Protein AF-A0A257Q9H8-F1 (afdb_monomer)

Radius of gyration: 17.71 Å; Cα contacts (8 Å, |Δi|>4): 227; chains: 1; bounding box: 45×36×40 Å

Solvent-accessible surface area (backbone atoms only — not comparable to full-atom values): 10614 Å² total; per-residue (Å²): 129,55,86,89,57,69,47,47,14,76,75,79,61,48,76,60,75,81,91,58,101,38,82,50,42,45,69,74,50,50,69,75,33,53,52,67,53,70,67,63,40,17,46,44,71,19,49,75,60,88,77,92,84,79,81,82,50,68,45,73,70,50,67,74,64,59,62,97,56,83,62,38,78,38,60,56,44,85,43,74,44,32,34,52,50,53,50,41,48,75,37,90,80,20,69,82,48,48,66,43,57,42,52,56,47,71,73,28,65,56,53,40,60,70,48,52,96,43,75,36,64,33,69,56,62,37,70,72,58,30,70,76,65,74,59,52,65,45,44,56,50,36,54,50,50,14,57,74,52,75,63,41,53,70,44,84,83,57,79,58,88,66,87,71,76,70,73,90,76,58,76,97,124

Structure (mmCIF, N/CA/C/O backbone):
data_AF-A0A257Q9H8-F1
#
_entry.id   AF-A0A257Q9H8-F1
#
loop_
_atom_site.group_PDB
_atom_site.id
_atom_site.type_symbol
_atom_site.label_atom_id
_atom_site.label_alt_id
_atom_site.label_comp_id
_atom_site.label_asym_id
_atom_site.label_entity_id
_atom_site.label_seq_id
_atom_site.pdbx_PDB_ins_code
_atom_site.Cartn_x
_atom_site.Cartn_y
_atom_site.Cartn_z
_atom_site.occupancy
_atom_site.B_iso_or_equiv
_atom_site.auth_seq_id
_atom_site.auth_comp_id
_atom_site.auth_asym_id
_atom_site.auth_atom_id
_atom_site.pdbx_PDB_model_num
ATOM 1 N N . MET A 1 1 ? -21.302 5.487 17.826 1.00 49.69 1 MET A N 1
ATOM 2 C CA . MET A 1 1 ? -21.181 4.031 18.072 1.00 49.69 1 MET A CA 1
ATOM 3 C C . MET A 1 1 ? -19.861 3.642 18.764 1.00 49.69 1 MET A C 1
ATOM 5 O O . MET A 1 1 ? -19.512 2.477 18.726 1.00 49.69 1 MET A O 1
ATOM 9 N N . ASP A 1 2 ? -19.166 4.550 19.469 1.00 56.59 2 ASP A N 1
ATOM 10 C CA . ASP A 1 2 ? -17.922 4.221 20.209 1.00 56.59 2 ASP A CA 1
ATOM 11 C C . ASP A 1 2 ? -18.147 3.988 21.724 1.00 56.59 2 ASP A C 1
ATOM 13 O O . ASP A 1 2 ? -17.197 3.799 22.470 1.00 56.59 2 ASP A O 1
ATOM 17 N N . ILE A 1 3 ? -19.400 4.021 22.202 1.00 61.16 3 ILE A N 1
ATOM 18 C CA . ILE A 1 3 ? -19.728 3.960 23.644 1.00 61.16 3 ILE A CA 1
ATOM 19 C C . ILE A 1 3 ? -19.727 2.515 24.175 1.00 61.16 3 ILE A C 1
ATOM 21 O O . ILE A 1 3 ? -19.353 2.285 25.318 1.00 61.16 3 ILE A O 1
ATOM 25 N N . ILE A 1 4 ? -20.126 1.541 23.348 1.00 69.31 4 ILE A N 1
ATOM 26 C CA . ILE A 1 4 ? -20.211 0.116 23.734 1.00 69.31 4 ILE A CA 1
ATOM 27 C C . ILE A 1 4 ? -18.952 -0.654 23.299 1.00 69.31 4 ILE A C 1
ATOM 29 O O . ILE A 1 4 ? -18.542 -1.601 23.960 1.00 69.31 4 ILE A O 1
ATOM 33 N N . PHE A 1 5 ? -18.302 -0.214 22.217 1.00 73.81 5 PHE A N 1
ATOM 34 C CA . PHE A 1 5 ? -17.058 -0.792 21.705 1.00 73.81 5 PHE A CA 1
ATOM 35 C C . PHE A 1 5 ? -16.016 0.314 21.527 1.00 73.81 5 PHE A C 1
ATOM 37 O O . PHE A 1 5 ? -15.894 0.872 20.433 1.00 73.81 5 PHE A O 1
ATOM 44 N N . PRO A 1 6 ? -15.298 0.676 22.603 1.00 77.44 6 PRO A N 1
ATOM 45 C CA . PRO A 1 6 ? -14.295 1.724 22.545 1.00 77.44 6 PRO A CA 1
ATOM 46 C C . PRO A 1 6 ? -13.165 1.352 21.582 1.00 77.44 6 PRO A C 1
ATOM 48 O O . PRO A 1 6 ? -12.650 0.230 21.588 1.00 77.44 6 PRO A O 1
ATOM 51 N N . ARG A 1 7 ? -12.765 2.313 20.746 1.00 87.75 7 ARG A N 1
ATOM 52 C CA . ARG A 1 7 ? -11.604 2.168 19.864 1.00 87.75 7 ARG A CA 1
ATOM 53 C C . ARG A 1 7 ? -10.331 2.493 20.639 1.00 87.75 7 ARG A C 1
ATOM 55 O O . ARG A 1 7 ? -10.252 3.518 21.314 1.00 87.75 7 ARG A O 1
ATOM 62 N N . PHE A 1 8 ? -9.314 1.657 20.479 1.00 88.94 8 PHE A N 1
ATOM 63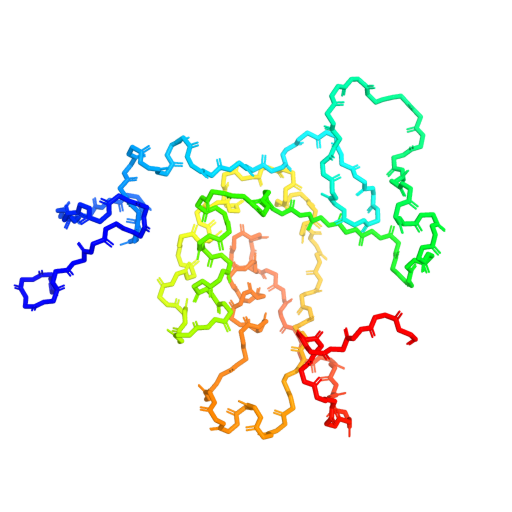 C CA . PHE A 1 8 ? -7.988 1.874 21.054 1.00 88.94 8 PHE A CA 1
ATOM 64 C C . PHE A 1 8 ? -6.954 2.062 19.949 1.00 88.94 8 PHE A C 1
ATOM 66 O O . PHE A 1 8 ? -7.033 1.430 18.893 1.00 88.94 8 PHE A O 1
ATOM 73 N N . CYS A 1 9 ? -5.982 2.938 20.199 1.00 90.12 9 CYS A N 1
ATOM 74 C CA . CYS A 1 9 ? -4.855 3.150 19.304 1.00 90.12 9 CYS A CA 1
ATOM 75 C C . CYS A 1 9 ? -4.025 1.865 19.189 1.00 90.12 9 CYS A C 1
ATOM 77 O O . CYS A 1 9 ? -3.546 1.348 20.195 1.00 90.12 9 CYS A O 1
ATOM 79 N N . LEU A 1 10 ? -3.769 1.379 17.974 1.00 87.69 10 LEU A N 1
ATOM 80 C CA . LEU A 1 10 ? -2.932 0.189 17.775 1.00 87.69 10 LEU A CA 1
ATOM 81 C C . LEU A 1 10 ? -1.450 0.414 18.116 1.00 87.69 10 LEU A C 1
ATOM 83 O O . LEU A 1 10 ? -0.718 -0.559 18.280 1.00 87.69 10 LEU A O 1
ATOM 87 N N . GLY A 1 11 ? -1.013 1.672 18.230 1.00 88.12 11 GLY A N 1
ATOM 88 C CA . GLY A 1 11 ? 0.342 2.039 18.644 1.00 88.12 11 GLY A CA 1
ATOM 89 C C . GLY A 1 11 ? 0.523 2.059 20.162 1.00 88.12 11 GLY A C 1
ATOM 90 O O . GLY A 1 11 ? 1.312 1.291 20.699 1.00 88.12 11 GLY A O 1
ATOM 91 N N . CYS A 1 12 ? -0.214 2.931 20.854 1.00 90.81 12 CYS A N 1
ATOM 92 C CA . CYS A 1 12 ? -0.040 3.182 22.292 1.00 90.81 12 CYS A CA 1
ATOM 93 C C . CYS A 1 12 ? -1.143 2.598 23.187 1.00 90.81 12 CYS A C 1
ATOM 95 O O . CYS A 1 12 ? -1.080 2.767 24.399 1.00 90.81 12 CYS A O 1
ATOM 97 N N . GLN A 1 13 ? -2.169 1.958 22.614 1.00 90.94 13 GLN A N 1
ATOM 98 C CA . GLN A 1 13 ? -3.342 1.427 23.329 1.00 90.94 13 GLN A CA 1
ATOM 99 C C . GLN A 1 13 ? -4.179 2.479 24.079 1.00 90.94 13 GLN A C 1
ATOM 101 O O . GLN A 1 13 ? -5.092 2.128 24.821 1.00 90.94 13 GLN A O 1
ATOM 106 N N . ALA A 1 14 ? -3.935 3.775 23.860 1.00 90.81 14 ALA A N 1
ATOM 107 C CA . ALA A 1 14 ? -4.774 4.830 24.413 1.00 90.81 14 ALA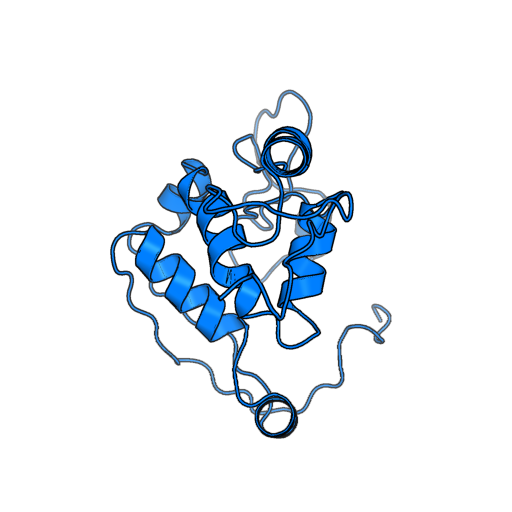 A CA 1
ATOM 108 C C . ALA A 1 14 ? -6.178 4.814 23.786 1.00 90.81 14 ALA A C 1
ATOM 110 O O . ALA A 1 14 ? -6.351 4.500 22.604 1.00 90.81 14 ALA A O 1
ATOM 111 N N . HIS A 1 15 ? -7.177 5.196 24.579 1.00 90.06 15 HIS A N 1
ATOM 112 C CA . HIS A 1 15 ? -8.560 5.315 24.129 1.00 90.06 15 HIS A CA 1
ATOM 113 C C . HIS A 1 15 ? -8.707 6.441 23.096 1.00 90.06 15 HIS A C 1
ATOM 115 O O . HIS A 1 15 ? -8.380 7.598 23.376 1.00 90.06 15 HIS A O 1
ATOM 121 N N . LEU A 1 16 ? -9.244 6.124 21.919 1.00 89.06 16 LEU A N 1
ATOM 122 C CA . LEU A 1 16 ? -9.527 7.103 20.874 1.00 89.06 16 LEU A CA 1
ATOM 123 C C . LEU A 1 16 ? -10.860 7.789 21.182 1.00 89.06 16 LEU A C 1
ATOM 125 O O . LEU A 1 16 ? -11.908 7.148 21.242 1.00 89.06 16 LEU A O 1
ATOM 129 N N . LYS A 1 17 ? -10.822 9.103 21.419 1.00 81.88 17 LYS A N 1
ATOM 130 C CA . LYS A 1 17 ? -12.014 9.915 21.693 1.00 81.88 17 LYS A CA 1
ATOM 131 C C . LYS A 1 17 ? -12.421 10.673 20.428 1.00 81.88 17 LYS A C 1
ATOM 133 O O . LYS A 1 17 ? -11.601 11.377 19.851 1.00 81.88 17 LYS A O 1
ATOM 138 N N . GLY A 1 18 ? -13.693 10.569 20.043 1.00 75.38 18 GLY A N 1
ATOM 139 C CA . GLY A 1 18 ? -14.271 11.342 18.940 1.00 75.38 18 GLY A CA 1
ATOM 140 C C . GLY A 1 18 ? -13.794 10.933 17.539 1.00 75.38 18 GLY A C 1
ATOM 141 O O . GLY A 1 18 ? -13.310 9.820 17.308 1.00 75.38 18 GLY A O 1
ATOM 142 N N . SER A 1 19 ? -13.989 11.840 16.581 1.00 70.38 19 SER A N 1
ATOM 143 C CA . SER A 1 19 ? -13.527 11.701 15.199 1.00 70.38 19 SER A CA 1
ATOM 144 C C . SER A 1 19 ? -12.120 12.284 15.050 1.00 70.38 19 SER A C 1
ATOM 146 O O . SER A 1 19 ? -11.947 13.500 15.053 1.00 70.38 19 SER A O 1
ATOM 148 N N . THR A 1 20 ? -11.124 11.414 14.921 1.00 78.50 20 THR A N 1
ATOM 149 C CA . THR A 1 20 ? -9.743 11.749 14.543 1.00 78.50 20 THR A CA 1
ATOM 150 C C . THR A 1 20 ? -9.547 11.587 13.032 1.00 78.50 20 THR A C 1
ATOM 152 O O . THR A 1 20 ? -10.356 10.924 12.379 1.00 78.50 20 THR A O 1
ATOM 155 N N . SER A 1 21 ? -8.467 12.147 12.468 1.00 86.38 21 SER A N 1
ATOM 156 C CA . SER A 1 21 ? -8.126 11.951 11.041 1.00 86.38 21 SER A CA 1
ATOM 157 C C . SER A 1 21 ? -7.803 10.488 10.716 1.00 86.38 21 SER A C 1
ATOM 159 O O . SER A 1 21 ? -7.893 10.052 9.572 1.00 86.38 21 SER A O 1
ATOM 161 N N . TRP A 1 22 ? -7.421 9.743 11.749 1.00 89.75 22 TRP A N 1
ATOM 162 C CA . TRP A 1 22 ? -7.110 8.322 11.737 1.00 89.75 22 TRP A CA 1
ATOM 163 C C . TRP A 1 22 ? -8.220 7.541 12.425 1.00 89.75 22 TRP A C 1
ATOM 165 O O . TRP A 1 22 ? -8.862 8.033 13.352 1.00 89.75 22 TRP A O 1
ATOM 175 N N . ARG A 1 23 ? -8.457 6.300 12.014 1.00 89.81 23 ARG A N 1
ATOM 176 C CA . ARG A 1 23 ? -9.521 5.470 12.580 1.00 89.81 23 ARG A CA 1
ATOM 177 C C . ARG A 1 23 ? -9.048 4.617 13.753 1.00 89.81 23 ARG A C 1
ATOM 179 O O . ARG A 1 23 ? -9.814 4.469 14.709 1.00 89.81 23 ARG A O 1
ATOM 186 N N . TYR A 1 24 ? -7.824 4.090 13.692 1.00 90.38 24 TYR A N 1
ATOM 187 C CA . TYR A 1 24 ? -7.254 3.196 14.716 1.00 90.38 24 TYR A CA 1
ATOM 188 C C . TYR A 1 24 ? -5.885 3.635 15.248 1.00 90.38 24 TYR A C 1
ATOM 190 O O . TYR A 1 24 ? -5.211 2.878 15.951 1.00 90.38 24 TYR A O 1
ATOM 198 N N . PHE A 1 25 ? -5.488 4.875 14.971 1.00 91.06 25 PHE A N 1
ATOM 199 C CA . PHE A 1 25 ? -4.285 5.495 15.518 1.00 91.06 25 PHE A CA 1
ATOM 200 C C . PHE A 1 25 ? -4.647 6.847 16.133 1.00 91.06 25 PHE A C 1
ATOM 202 O O . PHE A 1 25 ? -5.541 7.532 15.645 1.00 91.06 25 PHE A O 1
ATOM 209 N N . CYS A 1 26 ? -3.993 7.225 17.231 1.00 91.19 26 CYS A N 1
ATOM 210 C CA . CYS A 1 26 ? -4.088 8.593 17.735 1.00 91.19 26 CYS A CA 1
ATOM 211 C C . CYS A 1 26 ? -3.152 9.500 16.930 1.00 91.19 26 CYS A C 1
ATOM 213 O O . CYS A 1 26 ? -2.161 9.016 16.382 1.00 91.19 26 CYS A O 1
ATOM 215 N N . GLU A 1 27 ? -3.439 10.803 16.895 1.00 90.25 27 GLU A N 1
ATOM 216 C CA . GLU A 1 27 ? -2.651 11.766 16.109 1.00 90.25 27 GLU A CA 1
ATOM 217 C C . GLU A 1 27 ? -1.161 11.730 16.487 1.00 90.25 27 GLU A C 1
ATOM 219 O O . GLU A 1 27 ? -0.316 11.659 15.605 1.00 90.25 27 GLU A O 1
ATOM 224 N N . SER A 1 28 ? -0.832 11.640 17.783 1.00 90.44 28 SER A N 1
ATOM 225 C CA . SER A 1 28 ? 0.562 11.542 18.244 1.00 90.44 28 SER A CA 1
ATOM 226 C C . SER A 1 28 ? 1.287 10.297 17.725 1.00 90.44 28 SER A C 1
ATOM 228 O O . SER A 1 28 ? 2.413 10.383 17.251 1.00 90.44 28 SER A O 1
ATOM 230 N N . CYS A 1 29 ? 0.643 9.127 17.763 1.00 91.06 29 CYS A N 1
ATOM 231 C CA . CYS A 1 29 ? 1.229 7.912 17.206 1.00 91.06 29 CYS A CA 1
ATOM 232 C C . CYS A 1 29 ? 1.373 8.017 15.690 1.00 91.06 29 CYS A C 1
ATOM 234 O O . CYS A 1 29 ? 2.388 7.598 15.144 1.00 91.06 29 CYS A O 1
ATOM 236 N N . ALA A 1 30 ? 0.359 8.542 15.007 1.00 90.31 30 ALA A N 1
ATOM 237 C CA . ALA A 1 30 ? 0.364 8.606 13.558 1.00 90.31 30 ALA A CA 1
ATOM 238 C C . ALA A 1 30 ? 1.401 9.599 13.013 1.00 90.31 30 ALA A C 1
ATOM 240 O O . ALA A 1 30 ? 2.035 9.299 12.004 1.00 90.31 30 ALA A O 1
ATOM 241 N N . GLN A 1 31 ? 1.601 10.730 13.695 1.00 85.69 31 GLN A N 1
ATOM 242 C CA . GLN A 1 31 ? 2.558 11.765 13.308 1.00 85.69 31 GLN A CA 1
ATOM 243 C C . GLN A 1 31 ? 4.004 11.248 13.293 1.00 85.69 31 GLN A C 1
ATOM 245 O O . GLN A 1 31 ? 4.725 11.513 12.335 1.00 85.69 31 GLN A O 1
ATOM 250 N N . ASP A 1 32 ? 4.402 10.464 14.299 1.00 79.88 32 ASP A N 1
ATOM 251 C CA . ASP A 1 32 ? 5.799 10.022 14.447 1.00 79.88 32 ASP A CA 1
ATOM 252 C C . ASP A 1 32 ? 6.033 8.565 14.007 1.00 79.88 32 ASP A C 1
ATOM 254 O O . ASP A 1 32 ? 7.165 8.131 13.782 1.00 79.88 32 ASP A O 1
ATOM 258 N N . GLY A 1 33 ? 4.969 7.765 13.919 1.00 84.88 33 GLY A N 1
ATOM 259 C CA . GLY A 1 33 ? 5.075 6.315 13.768 1.00 84.88 33 GLY A CA 1
ATOM 260 C C . GLY A 1 33 ? 4.972 5.791 12.336 1.00 84.88 33 GLY A C 1
ATOM 261 O O . GLY A 1 33 ? 5.371 4.645 12.089 1.00 84.88 33 GLY A O 1
ATOM 262 N N . PHE A 1 34 ? 4.449 6.589 11.399 1.00 90.81 34 PHE A N 1
ATOM 263 C CA . PHE A 1 34 ? 4.390 6.240 9.979 1.00 90.81 34 PHE A CA 1
ATOM 264 C C . PHE A 1 34 ? 5.508 6.921 9.201 1.00 90.81 34 PHE A C 1
ATOM 266 O O . PHE A 1 34 ? 5.631 8.139 9.186 1.00 90.81 34 PHE A O 1
ATOM 273 N N . VAL A 1 35 ? 6.306 6.113 8.507 1.00 89.75 35 VAL A N 1
ATOM 274 C CA . VAL A 1 35 ? 7.414 6.599 7.684 1.00 89.75 35 VAL A CA 1
ATOM 275 C C . VAL A 1 35 ? 7.073 6.319 6.230 1.00 89.75 35 VAL A C 1
ATOM 277 O O . VAL A 1 35 ? 7.260 5.198 5.748 1.00 89.75 35 VAL A O 1
ATOM 280 N N . CYS A 1 36 ? 6.503 7.325 5.565 1.00 90.44 36 CYS A N 1
ATOM 281 C CA . CYS A 1 36 ? 6.198 7.278 4.137 1.00 90.44 36 CYS A CA 1
ATOM 282 C C . CYS A 1 36 ? 7.480 7.402 3.307 1.00 90.44 36 CYS A C 1
ATOM 284 O O . CYS A 1 36 ? 8.355 8.218 3.598 1.00 90.44 36 CYS A O 1
ATOM 286 N N . ILE A 1 37 ? 7.588 6.593 2.255 1.00 91.81 37 ILE A N 1
ATOM 287 C CA . ILE A 1 37 ? 8.764 6.564 1.381 1.00 91.81 37 ILE A CA 1
ATOM 288 C C . ILE A 1 37 ? 8.567 7.569 0.234 1.00 91.81 37 ILE A C 1
ATOM 290 O O . ILE A 1 37 ? 8.164 7.225 -0.884 1.00 91.81 37 ILE A O 1
ATOM 294 N N . GLU A 1 38 ? 8.874 8.837 0.518 1.00 88.69 38 GLU A N 1
ATOM 295 C CA . GLU A 1 38 ? 8.890 9.914 -0.488 1.00 88.69 38 GLU A CA 1
ATOM 296 C C . GLU A 1 38 ? 10.244 10.042 -1.204 1.00 88.69 38 GLU A C 1
ATOM 298 O O . GLU A 1 38 ? 10.293 10.450 -2.362 1.00 88.69 38 GLU A O 1
ATOM 303 N N . GLY A 1 39 ? 11.334 9.695 -0.513 1.00 85.31 39 GLY A N 1
ATOM 304 C CA . GLY A 1 39 ? 12.712 9.897 -0.964 1.00 85.31 39 GLY A CA 1
ATOM 305 C C . GLY A 1 39 ? 13.205 8.909 -2.033 1.00 85.31 39 GLY A C 1
ATOM 306 O O . GLY A 1 39 ? 12.423 8.114 -2.570 1.00 85.31 39 GLY A O 1
ATOM 307 N N . PRO A 1 40 ? 14.515 8.942 -2.357 1.00 88.88 40 PRO A N 1
ATOM 308 C CA . PRO A 1 40 ? 15.104 8.018 -3.317 1.00 88.88 40 PRO A CA 1
ATOM 309 C C . PRO A 1 40 ? 14.884 6.573 -2.862 1.00 88.88 40 PRO A C 1
ATOM 311 O O . PRO A 1 40 ? 15.123 6.208 -1.712 1.00 88.88 40 PRO A O 1
ATOM 314 N N . ALA A 1 41 ? 14.420 5.747 -3.789 1.00 92.62 41 ALA A N 1
ATOM 315 C CA . ALA A 1 41 ? 14.110 4.350 -3.553 1.00 92.62 41 ALA A CA 1
ATOM 316 C C . ALA A 1 41 ? 14.561 3.513 -4.747 1.00 92.62 41 ALA A C 1
ATOM 318 O O . ALA A 1 41 ? 14.812 4.045 -5.827 1.00 92.62 41 ALA A O 1
ATOM 319 N N . CYS A 1 42 ? 14.660 2.205 -4.537 1.00 93.12 42 CYS A N 1
ATOM 320 C CA . CYS A 1 42 ? 14.945 1.254 -5.594 1.00 93.12 42 CYS A CA 1
ATOM 321 C C . CYS A 1 42 ? 13.834 1.290 -6.649 1.00 93.12 42 CYS A C 1
ATOM 323 O O . CYS A 1 42 ? 12.674 1.086 -6.294 1.00 93.12 42 CYS A O 1
ATOM 325 N N . ASP A 1 43 ? 14.182 1.460 -7.923 1.00 91.31 43 ASP A N 1
ATOM 326 C CA . ASP A 1 43 ? 13.212 1.523 -9.021 1.00 91.31 43 ASP A CA 1
ATOM 327 C C . ASP A 1 43 ? 12.397 0.229 -9.119 1.00 91.31 43 ASP A C 1
ATOM 329 O O . ASP A 1 43 ? 11.198 0.269 -9.367 1.00 91.31 43 ASP A O 1
ATOM 333 N N . HIS A 1 44 ? 13.026 -0.919 -8.846 1.00 93.38 44 HIS A N 1
ATOM 334 C CA . HIS A 1 44 ? 12.383 -2.227 -8.923 1.00 93.38 44 HIS A CA 1
ATOM 335 C C . HIS A 1 44 ? 11.487 -2.499 -7.708 1.00 93.38 44 HIS A C 1
ATOM 337 O O . HIS A 1 44 ? 10.298 -2.740 -7.854 1.00 93.38 44 HIS A O 1
ATOM 343 N N . CYS A 1 45 ? 12.023 -2.514 -6.486 1.00 92.44 45 CYS A N 1
ATOM 344 C CA . CYS A 1 45 ? 11.248 -2.967 -5.320 1.00 92.44 45 CYS A CA 1
ATOM 345 C C . CYS A 1 45 ? 10.676 -1.845 -4.448 1.00 92.44 45 CYS A C 1
ATOM 347 O O . CYS A 1 45 ? 9.964 -2.137 -3.486 1.00 92.44 45 CYS A O 1
ATOM 349 N N . GLY A 1 46 ? 11.016 -0.586 -4.724 1.00 93.31 46 GLY A N 1
ATOM 350 C CA . GLY A 1 46 ? 10.599 0.562 -3.926 1.00 93.31 46 GLY A CA 1
ATOM 351 C C . GLY A 1 46 ? 11.253 0.656 -2.544 1.00 93.31 46 GLY A C 1
ATOM 352 O O . GLY A 1 46 ? 10.815 1.470 -1.737 1.00 93.31 46 GLY A O 1
ATOM 353 N N . ALA A 1 47 ? 12.270 -0.162 -2.237 1.00 92.56 47 ALA A N 1
ATOM 354 C CA . ALA A 1 47 ? 12.989 -0.076 -0.964 1.00 92.56 47 ALA A CA 1
ATOM 355 C C . ALA A 1 47 ? 13.709 1.279 -0.840 1.00 92.56 47 ALA A C 1
ATOM 357 O O . ALA A 1 47 ? 14.364 1.678 -1.805 1.00 92.56 47 ALA A O 1
ATOM 358 N N . PRO A 1 48 ? 13.616 1.974 0.307 1.00 91.88 48 PRO A N 1
ATOM 359 C CA . PRO A 1 48 ? 14.223 3.288 0.471 1.00 91.88 48 PRO A CA 1
ATOM 360 C C . PRO A 1 48 ? 15.750 3.189 0.470 1.00 91.88 48 PRO A C 1
ATOM 362 O O . PRO A 1 48 ? 16.323 2.207 0.951 1.00 91.88 48 PRO A O 1
ATOM 365 N N . PHE A 1 49 ? 16.401 4.230 -0.034 1.00 90.31 49 PHE A N 1
ATOM 366 C CA . PHE A 1 49 ? 17.821 4.467 0.182 1.00 90.31 49 PHE A CA 1
ATOM 367 C C . PHE A 1 49 ? 18.006 5.524 1.271 1.00 90.31 49 PHE A C 1
ATOM 369 O O . PHE A 1 49 ? 17.218 6.464 1.378 1.00 90.31 49 PHE A O 1
ATOM 376 N N . TYR A 1 50 ? 19.062 5.374 2.068 1.00 83.50 50 TYR A N 1
ATOM 377 C CA . TYR A 1 50 ? 19.446 6.345 3.088 1.00 83.50 50 TYR A CA 1
ATOM 378 C C . TYR A 1 50 ? 20.729 7.048 2.640 1.00 83.50 50 TYR A C 1
ATOM 380 O O . TYR A 1 50 ? 21.720 6.380 2.350 1.00 83.50 50 TYR A O 1
ATOM 388 N N . GLY A 1 51 ? 20.699 8.382 2.586 1.00 77.94 51 GLY A N 1
ATOM 389 C CA . GLY A 1 51 ? 21.806 9.215 2.103 1.00 77.94 51 GLY A CA 1
ATOM 390 C C . GLY A 1 51 ? 21.668 9.649 0.640 1.00 77.94 51 GLY A C 1
ATOM 391 O O . GLY A 1 51 ? 20.628 9.441 0.012 1.00 77.94 51 GLY A O 1
ATOM 392 N N . ASP A 1 52 ? 22.721 10.277 0.114 1.00 72.88 52 ASP A N 1
ATOM 393 C CA . ASP A 1 52 ? 22.755 10.771 -1.263 1.00 72.88 52 ASP A CA 1
ATOM 394 C C . ASP A 1 52 ? 22.902 9.622 -2.261 1.00 72.88 52 ASP A C 1
ATOM 396 O O . ASP A 1 52 ? 23.848 8.835 -2.213 1.00 72.88 52 ASP A O 1
ATOM 400 N N . VAL A 1 53 ? 21.959 9.543 -3.199 1.00 74.56 53 VAL A N 1
ATOM 401 C CA . VAL A 1 53 ? 21.950 8.521 -4.248 1.00 74.56 53 VAL A CA 1
ATOM 402 C C . VAL A 1 53 ? 22.233 9.178 -5.589 1.00 74.56 53 VAL A C 1
ATOM 404 O O . VAL A 1 53 ? 21.417 9.954 -6.089 1.00 74.56 53 VAL A O 1
ATOM 407 N N . GLN A 1 54 ? 23.364 8.821 -6.198 1.00 71.38 54 GLN A N 1
ATOM 408 C CA . GLN A 1 54 ? 23.707 9.190 -7.570 1.00 71.38 54 GLN A CA 1
ATOM 409 C C . GLN A 1 54 ? 23.731 7.947 -8.468 1.00 71.38 54 GLN A C 1
ATOM 411 O O . GLN A 1 54 ? 24.179 6.880 -8.054 1.00 71.38 54 GLN A O 1
ATOM 416 N N . GLY A 1 55 ? 23.258 8.085 -9.708 1.00 72.06 55 GLY A N 1
ATOM 417 C CA . GLY A 1 55 ? 23.258 7.001 -10.694 1.00 72.06 55 GLY A CA 1
ATOM 418 C C . GLY A 1 55 ? 22.076 6.029 -10.582 1.00 72.06 55 GLY A C 1
ATOM 419 O O . GLY A 1 55 ? 20.970 6.412 -10.193 1.00 72.06 55 GLY A O 1
ATOM 420 N N . ALA A 1 56 ? 22.299 4.778 -10.999 1.00 72.94 56 ALA A N 1
ATOM 421 C CA . ALA A 1 56 ? 21.258 3.757 -11.117 1.00 72.94 56 ALA A CA 1
ATOM 422 C C . ALA A 1 56 ? 20.664 3.376 -9.752 1.00 72.94 56 ALA A C 1
ATOM 424 O O . ALA A 1 56 ? 21.372 2.968 -8.83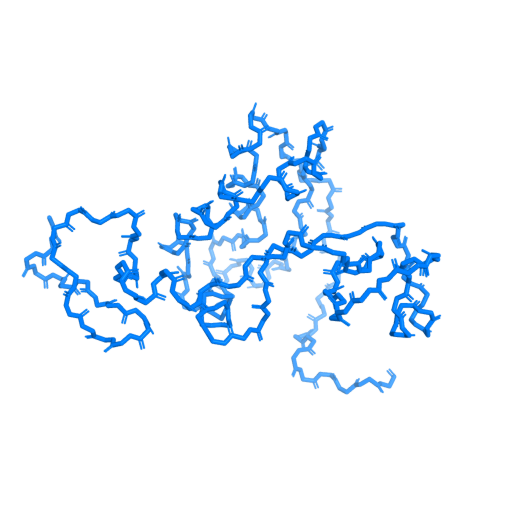2 1.00 72.94 56 ALA A O 1
ATOM 425 N N . ARG A 1 57 ? 19.336 3.442 -9.634 1.00 84.25 57 ARG A N 1
ATOM 426 C CA . ARG A 1 57 ? 18.602 3.211 -8.383 1.00 84.25 57 ARG A CA 1
ATOM 427 C C . ARG A 1 57 ? 18.164 1.755 -8.248 1.00 84.25 57 ARG A C 1
ATOM 429 O O . ARG A 1 57 ? 16.994 1.468 -8.036 1.00 84.25 57 ARG A O 1
ATOM 436 N N . THR A 1 58 ? 19.093 0.807 -8.357 1.00 90.94 58 THR A N 1
ATOM 437 C CA . THR A 1 58 ? 18.789 -0.619 -8.127 1.00 90.94 58 THR A CA 1
ATOM 438 C C . THR A 1 58 ? 19.510 -1.123 -6.885 1.00 90.94 58 THR A C 1
ATOM 440 O O . THR A 1 58 ? 20.728 -1.029 -6.783 1.00 90.94 58 THR A O 1
ATOM 443 N N . CYS A 1 59 ? 18.762 -1.656 -5.915 1.00 91.00 59 CYS A N 1
ATOM 444 C CA . CYS A 1 59 ? 19.354 -2.186 -4.689 1.00 91.00 59 CYS A CA 1
ATOM 445 C C . CYS A 1 59 ? 20.001 -3.568 -4.917 1.00 91.00 59 CYS A C 1
ATOM 447 O O . CYS A 1 59 ? 19.533 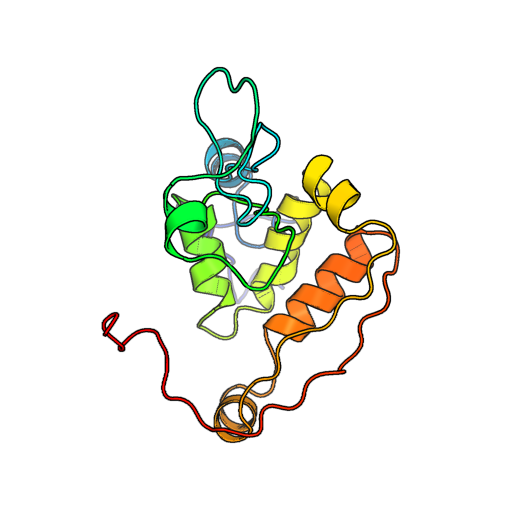-4.314 -5.783 1.00 91.00 59 CYS A O 1
ATOM 449 N N . PRO A 1 60 ? 20.995 -3.974 -4.097 1.00 90.50 60 PRO A N 1
ATOM 450 C CA . PRO A 1 60 ? 21.693 -5.257 -4.255 1.00 90.50 60 PRO A CA 1
ATOM 451 C C . PRO A 1 60 ? 20.752 -6.466 -4.326 1.00 90.50 60 PRO A C 1
ATOM 453 O O . PRO A 1 60 ? 20.922 -7.354 -5.154 1.00 90.50 60 PRO A O 1
ATOM 456 N N . LYS A 1 61 ? 19.675 -6.442 -3.531 1.00 90.81 61 LYS A N 1
ATOM 457 C CA . LYS A 1 61 ? 18.649 -7.490 -3.525 1.00 90.81 61 LYS A CA 1
ATOM 458 C C . LYS A 1 61 ? 17.944 -7.650 -4.878 1.00 90.81 61 LYS A C 1
ATOM 460 O O . LYS A 1 61 ? 17.560 -8.759 -5.224 1.00 90.81 61 LYS A O 1
ATOM 465 N N . CYS A 1 62 ? 17.714 -6.565 -5.616 1.00 93.31 62 CYS A N 1
ATOM 466 C CA . CYS A 1 62 ? 17.075 -6.644 -6.935 1.00 93.31 62 CYS A CA 1
ATOM 467 C C . CYS A 1 62 ? 18.060 -7.039 -8.032 1.00 93.31 62 CYS A C 1
ATOM 469 O O . CYS A 1 62 ? 17.644 -7.686 -8.983 1.00 93.31 62 CYS A O 1
ATOM 471 N N . ILE A 1 63 ? 19.344 -6.705 -7.880 1.00 90.62 63 ILE A N 1
ATOM 472 C CA . ILE A 1 63 ? 20.396 -7.202 -8.777 1.00 90.62 63 ILE A CA 1
ATOM 473 C C . ILE A 1 63 ? 20.455 -8.731 -8.69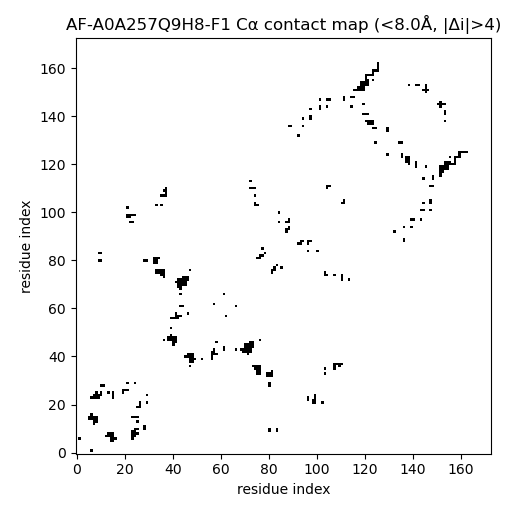6 1.00 90.62 63 ILE A C 1
ATOM 475 O O . ILE A 1 63 ? 20.439 -9.401 -9.719 1.00 90.62 63 ILE A O 1
ATOM 479 N N . GLU A 1 64 ? 20.452 -9.277 -7.480 1.00 93.00 64 GLU A N 1
ATOM 480 C CA . GLU A 1 64 ? 20.513 -10.723 -7.248 1.00 93.00 64 GLU A CA 1
ATOM 481 C C . GLU A 1 64 ? 19.224 -11.448 -7.666 1.00 93.00 64 GLU A C 1
ATOM 483 O O . GLU A 1 64 ? 19.276 -12.484 -8.321 1.00 93.00 64 GLU A O 1
ATOM 488 N N . LEU A 1 65 ? 18.053 -10.912 -7.301 1.00 92.06 65 LEU A N 1
ATOM 489 C CA . LEU A 1 65 ? 16.771 -11.573 -7.577 1.00 92.06 65 LEU A CA 1
ATOM 490 C C . LEU A 1 65 ? 16.328 -11.488 -9.040 1.00 92.06 65 LEU A C 1
ATOM 492 O O . LEU A 1 65 ? 15.438 -12.248 -9.413 1.00 92.06 65 LEU A O 1
ATOM 496 N N . ALA A 1 66 ? 16.856 -10.528 -9.807 1.00 91.06 66 ALA A N 1
ATOM 497 C CA . ALA A 1 66 ? 16.420 -10.190 -11.164 1.00 91.06 66 ALA A CA 1
ATOM 498 C C . ALA A 1 66 ? 14.878 -10.230 -11.336 1.00 91.06 66 ALA A C 1
ATOM 500 O O . ALA A 1 66 ? 14.350 -11.101 -12.033 1.00 91.06 66 ALA A O 1
ATOM 501 N N . PRO A 1 67 ? 14.117 -9.338 -10.661 1.00 91.81 67 PRO A N 1
ATOM 502 C CA . PRO A 1 67 ? 12.660 -9.398 -10.667 1.00 91.81 67 PRO A CA 1
ATOM 503 C C . PRO A 1 67 ? 12.067 -9.327 -12.078 1.00 91.81 67 PRO A C 1
ATOM 505 O O . PRO A 1 67 ? 12.494 -8.531 -12.904 1.00 91.81 67 PRO A O 1
ATOM 508 N N . ALA A 1 68 ? 11.000 -10.090 -12.321 1.00 93.00 68 ALA A N 1
ATOM 509 C CA . ALA A 1 68 ? 10.290 -10.094 -13.605 1.00 93.00 68 ALA A CA 1
ATOM 510 C C . ALA A 1 68 ? 9.467 -8.814 -13.883 1.00 93.00 68 ALA A C 1
ATOM 512 O O . ALA A 1 68 ? 8.788 -8.728 -14.904 1.00 93.00 68 ALA A O 1
ATOM 513 N N . PHE A 1 69 ? 9.478 -7.843 -12.967 1.00 91.44 69 PHE A N 1
ATOM 514 C CA . PHE A 1 69 ? 8.828 -6.543 -13.122 1.00 91.44 69 PHE A CA 1
ATOM 515 C C . PHE A 1 69 ? 9.884 -5.444 -13.255 1.00 91.44 69 PHE A C 1
ATOM 517 O O . PHE A 1 69 ? 10.948 -5.525 -12.649 1.00 91.44 69 PHE A O 1
ATOM 524 N N . SER A 1 70 ? 9.564 -4.395 -14.009 1.00 90.75 70 SER A N 1
ATOM 525 C CA . SER A 1 70 ? 10.471 -3.271 -14.260 1.00 90.75 70 SER A CA 1
ATOM 526 C C . SER A 1 70 ? 10.460 -2.219 -13.154 1.00 90.75 70 SER A C 1
ATOM 528 O O . SER A 1 70 ? 11.468 -1.551 -12.944 1.00 90.75 70 SER A O 1
ATOM 530 N N . GLN A 1 71 ? 9.329 -2.046 -12.462 1.00 92.81 71 GLN A N 1
ATOM 531 C CA . GLN A 1 71 ? 9.170 -1.009 -11.448 1.00 92.81 71 GLN A CA 1
ATOM 532 C C . GLN A 1 71 ? 8.306 -1.447 -10.267 1.00 92.81 71 GLN A C 1
ATOM 534 O O . GLN A 1 71 ? 7.397 -2.269 -10.405 1.00 92.81 71 GLN A O 1
ATOM 539 N N . GLY A 1 72 ? 8.548 -0.827 -9.116 1.00 94.06 72 GLY A N 1
ATOM 540 C CA . GLY A 1 72 ? 7.756 -1.018 -7.913 1.00 94.06 72 GLY A CA 1
ATOM 541 C C . GLY A 1 72 ? 7.925 0.129 -6.929 1.00 94.06 72 GLY A C 1
ATOM 542 O O . GLY A 1 72 ? 8.972 0.764 -6.829 1.00 94.06 72 GLY A O 1
ATOM 543 N N . LYS A 1 73 ? 6.859 0.389 -6.173 1.00 94.19 73 LYS A N 1
ATOM 544 C CA . LYS A 1 73 ? 6.794 1.478 -5.202 1.00 94.19 73 LYS A CA 1
ATOM 545 C C . LYS A 1 73 ? 6.318 0.943 -3.859 1.00 94.19 73 LYS A C 1
ATOM 547 O O . LYS A 1 73 ? 5.279 0.288 -3.771 1.00 94.19 73 LYS A O 1
ATOM 552 N N . ALA A 1 74 ? 7.069 1.248 -2.807 1.00 94.38 74 ALA A N 1
ATOM 553 C CA . ALA A 1 74 ? 6.633 1.036 -1.437 1.00 94.38 74 ALA A CA 1
ATOM 554 C C . ALA A 1 74 ? 6.043 2.341 -0.896 1.00 94.38 74 ALA A C 1
ATOM 556 O O . ALA A 1 74 ? 6.603 3.414 -1.111 1.00 94.38 74 ALA A O 1
ATOM 557 N N . LEU A 1 75 ? 4.902 2.243 -0.214 1.00 94.75 75 LEU A N 1
ATOM 558 C CA . LEU A 1 75 ? 4.261 3.396 0.417 1.00 94.75 75 LEU A CA 1
ATOM 559 C C . LEU A 1 75 ? 4.905 3.727 1.769 1.00 94.75 75 LEU A C 1
ATOM 561 O O . LEU A 1 75 ? 5.226 4.877 2.041 1.00 94.75 75 LEU A O 1
ATOM 565 N N . LEU A 1 76 ? 5.083 2.708 2.611 1.00 93.88 76 LEU A N 1
ATOM 566 C CA . LEU A 1 76 ? 5.564 2.825 3.987 1.00 93.88 76 LEU A CA 1
ATOM 567 C C . LEU A 1 76 ? 6.780 1.934 4.201 1.00 93.88 76 LEU A C 1
ATOM 569 O O . LEU A 1 76 ? 6.853 0.825 3.662 1.00 93.88 76 LEU A O 1
ATOM 573 N N . GLU A 1 77 ? 7.675 2.361 5.084 1.00 92.62 77 GLU A N 1
ATOM 574 C CA . GLU A 1 77 ? 8.660 1.453 5.652 1.00 92.62 77 GLU A CA 1
ATOM 575 C C . GLU A 1 77 ? 7.996 0.389 6.537 1.00 92.62 77 GLU A C 1
ATOM 577 O O . GLU A 1 77 ? 7.103 0.664 7.345 1.00 92.62 77 GLU A O 1
ATOM 582 N N . PHE A 1 78 ? 8.483 -0.849 6.444 1.00 91.00 78 PHE A N 1
ATOM 583 C CA . PHE A 1 78 ? 8.001 -1.961 7.262 1.00 91.00 78 PHE A CA 1
ATOM 584 C C . PHE A 1 78 ? 8.635 -1.959 8.667 1.00 91.00 78 PHE A C 1
ATOM 586 O O . PHE A 1 78 ? 9.284 -2.916 9.087 1.00 91.00 78 PHE A O 1
ATOM 593 N N . ARG A 1 79 ? 8.439 -0.867 9.412 1.00 89.31 79 ARG A N 1
ATOM 594 C CA . ARG A 1 79 ? 8.896 -0.686 10.800 1.00 89.31 79 ARG A CA 1
ATOM 595 C C . ARG A 1 79 ? 7.821 -0.002 11.644 1.00 89.31 79 ARG A C 1
ATOM 597 O O . ARG A 1 79 ? 6.874 0.549 11.089 1.00 89.31 79 ARG A O 1
ATOM 604 N N . GLY A 1 80 ? 7.946 -0.060 12.971 1.00 89.31 80 GLY A N 1
ATOM 605 C CA . GLY A 1 80 ? 7.046 0.642 13.898 1.00 89.31 80 GLY A CA 1
ATOM 606 C C . GLY A 1 80 ? 5.558 0.425 13.587 1.00 89.31 80 GLY A C 1
ATOM 607 O O . GLY A 1 80 ? 5.104 -0.716 13.447 1.00 89.31 80 GLY A O 1
ATOM 608 N N . LEU A 1 81 ? 4.807 1.521 13.427 1.00 91.31 81 LEU A N 1
ATOM 609 C CA . LEU A 1 81 ? 3.378 1.462 13.106 1.00 91.31 81 LEU A CA 1
ATOM 610 C C . LEU A 1 81 ? 3.098 1.001 11.678 1.00 91.31 81 LEU A C 1
ATOM 612 O O . LEU A 1 81 ? 2.085 0.343 11.459 1.00 91.31 81 LEU A O 1
ATOM 616 N N . GLY A 1 82 ? 4.001 1.247 10.723 1.00 91.31 82 GLY A N 1
ATOM 617 C CA . GLY A 1 82 ? 3.890 0.693 9.369 1.00 91.31 82 GLY A CA 1
ATOM 618 C C . GLY A 1 82 ? 3.845 -0.837 9.392 1.00 91.31 82 GLY A C 1
ATOM 619 O O . GLY A 1 82 ? 2.990 -1.460 8.759 1.00 91.31 82 GLY A O 1
ATOM 620 N N . ARG A 1 83 ? 4.688 -1.461 10.226 1.00 90.12 83 ARG A N 1
ATOM 621 C CA . ARG A 1 83 ? 4.637 -2.911 10.464 1.00 90.12 83 ARG A CA 1
ATOM 622 C C . ARG A 1 83 ? 3.317 -3.332 11.115 1.00 90.12 83 ARG A C 1
ATOM 624 O O . ARG A 1 83 ? 2.703 -4.289 10.643 1.00 90.12 83 ARG A O 1
ATOM 631 N N . ALA A 1 84 ? 2.874 -2.642 12.167 1.00 88.75 84 ALA A N 1
ATOM 632 C CA . ALA A 1 84 ? 1.618 -2.959 12.855 1.00 88.75 84 ALA A CA 1
ATOM 633 C C . ALA A 1 84 ? 0.404 -2.870 11.912 1.00 88.75 84 ALA A C 1
ATOM 635 O O . ALA A 1 84 ? -0.419 -3.786 11.883 1.00 88.75 84 ALA A O 1
ATOM 636 N N . LEU A 1 85 ? 0.348 -1.828 11.079 1.00 91.19 85 LEU A N 1
ATOM 637 C CA . LEU A 1 85 ? -0.684 -1.606 10.070 1.00 91.19 85 LEU A CA 1
ATOM 638 C C . LEU A 1 85 ? -0.701 -2.724 9.022 1.00 91.19 85 LEU A C 1
ATOM 640 O O . LEU A 1 85 ? -1.742 -3.336 8.791 1.00 91.19 85 LEU A O 1
ATOM 644 N N . VAL A 1 86 ? 0.452 -3.056 8.428 1.00 89.19 86 VAL A N 1
ATOM 645 C CA . VAL A 1 86 ? 0.548 -4.125 7.417 1.00 89.19 86 VAL A CA 1
ATOM 646 C C . VAL A 1 86 ? 0.189 -5.491 8.009 1.00 89.19 86 VAL A C 1
ATOM 648 O O . VAL A 1 86 ? -0.517 -6.277 7.374 1.00 89.19 86 VAL A O 1
ATOM 651 N N . HIS A 1 87 ? 0.625 -5.788 9.237 1.00 86.62 87 HIS A N 1
ATOM 652 C CA . HIS A 1 87 ? 0.210 -7.007 9.934 1.00 86.62 87 HIS A CA 1
ATOM 653 C C . HIS A 1 87 ? -1.301 -7.024 10.189 1.00 86.62 87 HIS A C 1
ATOM 655 O O . HIS A 1 87 ? -1.945 -8.043 9.931 1.00 86.62 87 HIS A O 1
ATOM 661 N N . GLY A 1 88 ? -1.863 -5.908 10.649 1.00 87.19 88 GLY A N 1
ATOM 662 C CA . GLY A 1 88 ? -3.295 -5.752 10.864 1.00 87.19 88 GLY A CA 1
ATOM 663 C C . GLY A 1 88 ? -4.102 -5.937 9.582 1.00 87.19 88 GLY A C 1
ATOM 664 O O . GLY A 1 88 ? -5.133 -6.581 9.627 1.00 87.19 88 GLY A O 1
ATOM 665 N N . LEU A 1 89 ? -3.617 -5.467 8.431 1.00 85.88 89 LEU A N 1
ATOM 666 C CA . LEU A 1 89 ? -4.265 -5.669 7.127 1.00 85.88 89 LEU A CA 1
ATOM 667 C C . LEU A 1 89 ? -4.162 -7.118 6.622 1.00 85.88 89 LEU A C 1
ATOM 669 O O . LEU A 1 89 ? -5.093 -7.639 6.001 1.00 85.88 89 LEU A O 1
ATOM 673 N N . LYS A 1 90 ? -3.026 -7.785 6.869 1.00 78.50 90 LYS A N 1
ATOM 674 C CA . LYS A 1 90 ? -2.761 -9.159 6.401 1.00 78.50 90 LYS A CA 1
ATOM 675 C C . LYS A 1 90 ? -3.533 -10.222 7.195 1.00 78.50 90 LYS A C 1
ATOM 677 O O . LYS A 1 90 ? -3.853 -11.289 6.646 1.00 78.50 90 LYS A O 1
ATOM 682 N N . TYR A 1 91 ? -3.811 -9.947 8.467 1.00 71.56 91 TYR A N 1
ATOM 683 C CA . TYR A 1 91 ? -4.424 -10.864 9.432 1.00 71.56 91 TYR A CA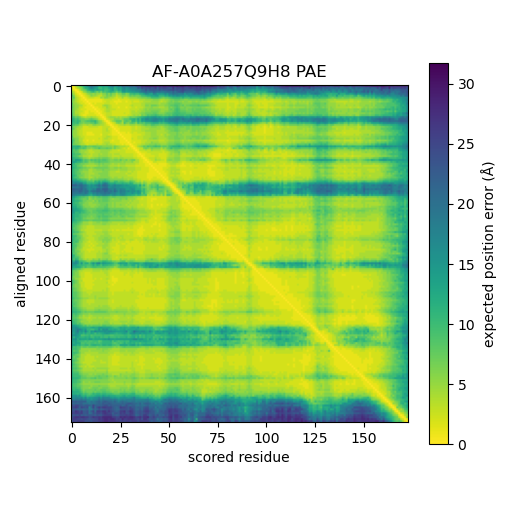 1
ATOM 684 C C . TYR A 1 91 ? -5.701 -10.248 10.047 1.00 71.56 91 TYR A C 1
ATOM 686 O O . TYR A 1 91 ? -6.052 -9.125 9.732 1.00 71.56 91 TYR A O 1
ATOM 694 N N . ARG A 1 92 ? -6.444 -10.983 10.889 1.00 64.31 92 ARG A N 1
ATOM 695 C CA . ARG A 1 92 ? -7.542 -10.437 11.729 1.00 64.31 92 ARG A CA 1
ATOM 696 C C . ARG A 1 92 ? -8.644 -9.623 11.019 1.00 64.31 92 ARG A C 1
ATOM 698 O O . ARG A 1 92 ? -9.114 -8.638 11.571 1.00 64.31 92 ARG A O 1
ATOM 705 N N . GLU A 1 93 ? -9.047 -9.999 9.807 1.00 73.12 93 GLU A N 1
ATOM 706 C CA . GLU A 1 93 ? -10.120 -9.287 9.089 1.00 73.12 93 GLU A CA 1
ATOM 707 C C . GLU A 1 93 ? -9.878 -7.771 8.918 1.00 73.12 93 GLU A C 1
ATOM 709 O O . GLU A 1 93 ? -10.816 -6.978 8.923 1.00 73.12 93 GLU A O 1
ATOM 714 N N . GLY A 1 94 ? -8.615 -7.362 8.735 1.00 78.94 94 GLY A N 1
ATOM 715 C CA . GLY A 1 94 ? -8.122 -5.976 8.770 1.00 78.94 94 GLY A CA 1
ATOM 716 C C . GLY A 1 94 ? -8.715 -4.937 7.816 1.00 78.94 94 GLY A C 1
ATOM 717 O O . GLY A 1 94 ? -8.125 -3.875 7.654 1.00 78.94 94 GLY A O 1
ATOM 718 N N . ARG A 1 95 ? -9.865 -5.185 7.179 1.00 86.25 95 ARG A N 1
ATOM 719 C CA . ARG A 1 95 ? -10.592 -4.208 6.349 1.00 86.25 95 ARG A CA 1
ATOM 720 C C . ARG A 1 95 ? -10.859 -2.900 7.097 1.00 86.25 95 ARG A C 1
ATOM 722 O O . ARG A 1 95 ? -10.878 -1.842 6.479 1.00 86.25 95 ARG A O 1
ATOM 729 N N . PHE A 1 96 ? -11.002 -2.960 8.420 1.00 87.12 96 PHE A N 1
ATOM 730 C CA . PHE A 1 96 ? -11.171 -1.779 9.262 1.00 87.12 96 PHE A CA 1
ATOM 731 C C . PHE A 1 96 ? -9.966 -0.819 9.238 1.00 87.12 96 PHE A C 1
ATOM 733 O O . PHE A 1 96 ? -10.148 0.358 9.530 1.00 87.12 96 PHE A O 1
ATOM 740 N N . LEU A 1 97 ? -8.776 -1.286 8.834 1.00 91.88 97 LEU A N 1
ATOM 741 C CA . LEU A 1 97 ? -7.553 -0.484 8.681 1.00 91.88 97 LEU A CA 1
ATOM 742 C C . LEU A 1 97 ? -7.360 0.099 7.277 1.00 91.88 97 LEU A C 1
ATOM 744 O O . LEU A 1 97 ? -6.392 0.821 7.043 1.00 91.88 97 LEU A O 1
ATOM 748 N N . LEU A 1 98 ? -8.260 -0.196 6.330 1.00 92.88 98 LEU A N 1
ATOM 749 C CA . LE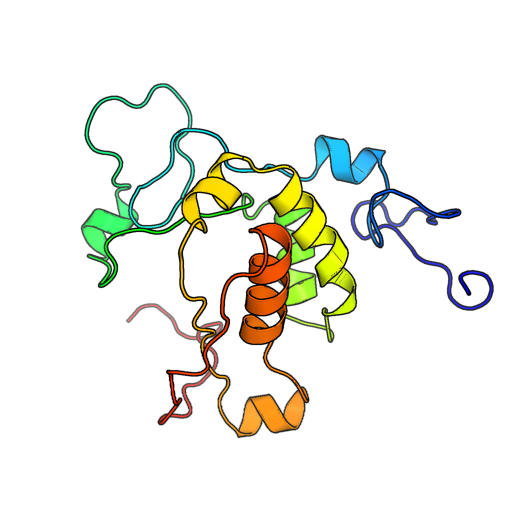U A 1 98 ? -8.208 0.399 4.991 1.00 92.88 98 LEU A CA 1
ATOM 750 C C . LEU A 1 98 ? -8.235 1.938 5.019 1.00 92.88 98 LEU A C 1
ATOM 752 O O . LEU A 1 98 ? -7.459 2.520 4.270 1.00 92.88 98 LEU A O 1
ATOM 756 N N . PRO A 1 99 ? -9.033 2.612 5.876 1.00 92.50 99 PRO A N 1
ATOM 757 C CA . PRO A 1 99 ? -8.996 4.072 5.976 1.00 92.50 99 PRO A CA 1
ATOM 758 C C . PRO A 1 99 ? -7.642 4.612 6.454 1.00 92.50 99 PRO A C 1
ATOM 760 O O . PRO A 1 99 ? -7.195 5.645 5.972 1.00 92.50 99 PRO A O 1
ATOM 763 N N . ASP A 1 100 ? -6.962 3.910 7.365 1.00 93.25 100 ASP A N 1
ATOM 764 C CA . ASP A 1 100 ? -5.665 4.357 7.886 1.00 93.25 100 ASP A CA 1
ATOM 765 C C . ASP A 1 100 ? -4.561 4.211 6.829 1.00 93.25 100 ASP A C 1
ATOM 767 O O . ASP A 1 100 ? -3.786 5.137 6.607 1.00 93.25 100 ASP A O 1
ATOM 771 N N . ILE A 1 101 ? -4.512 3.089 6.099 1.00 93.50 101 ILE A N 1
ATOM 772 C CA . ILE A 1 101 ? -3.541 2.958 5.000 1.00 93.50 101 ILE A CA 1
ATOM 773 C C . ILE A 1 101 ? -3.876 3.887 3.822 1.00 93.50 101 ILE A C 1
ATOM 775 O O . ILE A 1 101 ? -2.963 4.362 3.144 1.00 93.50 101 ILE A O 1
ATOM 779 N N . ALA A 1 102 ? -5.163 4.194 3.610 1.00 93.81 102 ALA A N 1
ATOM 780 C CA . ALA A 1 102 ? -5.593 5.213 2.659 1.00 93.81 102 ALA A CA 1
ATOM 781 C C . ALA A 1 102 ? -4.998 6.571 3.022 1.00 93.81 102 ALA A C 1
ATOM 783 O O . ALA A 1 102 ? -4.358 7.212 2.193 1.00 93.81 102 ALA A O 1
ATOM 784 N N . ARG A 1 103 ? -5.117 6.959 4.293 1.00 92.81 103 ARG A N 1
ATOM 785 C CA . ARG A 1 103 ? -4.579 8.219 4.797 1.00 92.81 103 ARG A CA 1
ATOM 786 C C . ARG A 1 103 ? -3.076 8.352 4.544 1.00 92.81 103 ARG A C 1
ATOM 788 O O . ARG A 1 103 ? -2.634 9.400 4.078 1.00 92.81 103 ARG A O 1
ATOM 795 N N . CYS A 1 104 ? -2.303 7.283 4.755 1.00 93.44 104 CYS A N 1
ATOM 796 C CA . CYS A 1 104 ? -0.876 7.268 4.413 1.00 93.44 104 CYS A CA 1
ATOM 797 C C . CYS A 1 104 ? -0.628 7.525 2.914 1.00 93.44 104 CYS A C 1
ATOM 799 O O . CYS A 1 104 ? 0.267 8.288 2.556 1.00 93.44 104 CYS A O 1
ATOM 801 N N . ALA A 1 105 ? -1.411 6.906 2.024 1.00 94.12 105 ALA A N 1
ATOM 802 C CA . ALA A 1 105 ? -1.267 7.098 0.579 1.00 94.12 105 ALA A CA 1
ATOM 803 C C . ALA A 1 105 ? -1.728 8.475 0.098 1.00 94.12 105 ALA A C 1
ATOM 805 O O . ALA A 1 105 ? -1.106 9.041 -0.797 1.00 94.12 105 ALA A O 1
ATOM 806 N N . GLU A 1 106 ? -2.770 9.046 0.701 1.00 92.69 106 GLU A N 1
ATOM 807 C CA . GLU A 1 106 ? -3.215 10.413 0.413 1.00 92.69 106 GLU A CA 1
ATOM 808 C C . GLU A 1 106 ? -2.108 11.438 0.675 1.00 92.69 106 GLU A C 1
ATOM 810 O O . GLU A 1 106 ? -1.955 12.393 -0.094 1.00 92.69 106 GLU A O 1
ATOM 815 N N . GLN A 1 107 ? -1.326 11.218 1.734 1.00 90.31 107 GLN A N 1
ATOM 816 C CA . GLN A 1 107 ? -0.200 12.064 2.128 1.00 90.31 107 GLN A CA 1
ATOM 817 C C . GLN A 1 107 ? 1.046 11.851 1.254 1.00 90.31 107 GLN A C 1
ATOM 819 O O . GLN A 1 107 ? 1.912 12.721 1.216 1.00 90.31 107 GLN A O 1
ATOM 824 N N . SER A 1 108 ? 1.124 10.738 0.516 1.00 92.81 108 SER A N 1
ATOM 825 C CA . SER A 1 108 ? 2.272 10.402 -0.324 1.00 92.81 108 SER A CA 1
ATOM 826 C C . SER A 1 108 ? 2.103 10.890 -1.760 1.00 92.81 108 SER A C 1
ATOM 828 O O . SER A 1 108 ? 1.390 10.301 -2.578 1.00 92.81 108 SER A O 1
ATOM 830 N N . SER A 1 109 ? 2.788 11.981 -2.098 1.00 92.31 109 SER A N 1
ATOM 831 C CA . SER A 1 109 ? 2.774 12.527 -3.459 1.00 92.31 109 SER A CA 1
ATOM 832 C C . SER A 1 109 ? 3.428 11.567 -4.456 1.00 92.31 109 SER A C 1
ATOM 834 O O . SER A 1 109 ? 2.872 11.314 -5.528 1.00 92.31 109 SER A O 1
ATOM 836 N N . ALA A 1 110 ? 4.553 10.960 -4.067 1.00 91.88 110 ALA A N 1
ATOM 837 C CA . ALA A 1 110 ? 5.299 10.046 -4.917 1.00 91.88 110 ALA A CA 1
ATOM 838 C C . ALA A 1 110 ? 4.530 8.742 -5.177 1.00 91.88 110 ALA A C 1
ATOM 840 O O . ALA A 1 110 ? 4.599 8.195 -6.277 1.00 91.88 110 ALA A O 1
ATOM 841 N N . PHE A 1 111 ? 3.784 8.234 -4.189 1.00 94.38 111 PHE A N 1
ATOM 842 C CA . PHE A 1 111 ? 2.953 7.044 -4.371 1.00 94.38 111 PHE A CA 1
ATOM 843 C C . PHE A 1 111 ? 1.761 7.319 -5.291 1.00 94.38 111 PHE A C 1
ATOM 845 O O . PHE A 1 111 ? 1.504 6.538 -6.204 1.00 94.38 111 PHE A O 1
ATOM 852 N N . LYS A 1 112 ? 1.074 8.456 -5.123 1.00 93.81 112 LYS A N 1
ATOM 853 C CA . LYS A 1 112 ? -0.019 8.851 -6.028 1.00 93.81 112 LYS A CA 1
ATOM 854 C C . LYS A 1 112 ? 0.465 9.051 -7.462 1.00 93.81 112 LYS A C 1
ATOM 856 O O . LYS A 1 112 ? -0.198 8.598 -8.387 1.00 93.81 112 LYS A O 1
ATOM 861 N N . ALA A 1 113 ? 1.628 9.678 -7.644 1.00 92.88 113 ALA A N 1
ATOM 862 C CA . ALA A 1 113 ? 2.235 9.841 -8.962 1.00 92.88 113 ALA A CA 1
ATOM 863 C C . ALA A 1 113 ? 2.545 8.488 -9.622 1.00 92.88 113 ALA A C 1
ATOM 865 O O . ALA A 1 113 ? 2.277 8.320 -10.805 1.00 92.88 113 ALA A O 1
ATOM 866 N N . PHE A 1 114 ? 3.042 7.514 -8.851 1.00 93.69 114 PHE A N 1
ATOM 867 C CA . PHE A 1 114 ? 3.303 6.158 -9.342 1.00 93.69 114 PHE A CA 1
ATOM 868 C C . PHE A 1 114 ? 2.032 5.423 -9.795 1.00 93.69 114 PHE A C 1
ATOM 870 O O . PHE A 1 114 ? 2.075 4.644 -10.740 1.00 93.69 114 PHE A O 1
ATOM 877 N N . LEU A 1 115 ? 0.899 5.660 -9.130 1.00 94.75 115 LEU A N 1
ATOM 878 C CA . LEU A 1 115 ? -0.377 5.031 -9.482 1.00 94.75 115 LEU A CA 1
ATOM 879 C C . LEU A 1 115 ? -1.080 5.687 -10.675 1.00 94.75 115 LEU A C 1
ATOM 881 O O . LEU A 1 115 ? -2.032 5.114 -11.202 1.00 94.75 115 LEU A O 1
ATOM 885 N N . LYS A 1 116 ? -0.669 6.891 -11.074 1.00 92.56 116 LYS A N 1
ATOM 886 C CA . LYS A 1 116 ? -1.363 7.669 -12.098 1.00 92.56 116 LYS A CA 1
ATOM 887 C C . LYS A 1 116 ? -1.503 6.863 -13.396 1.00 92.56 116 LYS A C 1
ATOM 889 O O . LYS A 1 116 ? -0.549 6.243 -13.851 1.00 92.56 116 LYS A O 1
ATOM 894 N N . ASP A 1 117 ? -2.708 6.878 -13.966 1.00 91.00 117 ASP A N 1
ATOM 895 C CA . ASP A 1 117 ? -3.067 6.201 -15.222 1.00 91.00 117 ASP A CA 1
ATOM 896 C C . ASP A 1 117 ? -2.892 4.662 -15.208 1.00 91.00 117 ASP A C 1
ATOM 898 O O . ASP A 1 117 ? -3.003 4.007 -16.245 1.00 91.00 117 ASP A O 1
ATOM 902 N N . ALA A 1 118 ? -2.664 4.054 -14.037 1.00 94.75 118 ALA A N 1
ATOM 903 C CA . ALA A 1 118 ? -2.502 2.612 -13.909 1.00 94.75 118 ALA A CA 1
ATOM 904 C C . ALA A 1 118 ? -3.844 1.861 -13.909 1.00 94.75 118 ALA A C 1
ATOM 906 O O . ALA A 1 118 ? -4.855 2.322 -13.375 1.00 94.75 118 ALA A O 1
ATOM 907 N N . ILE A 1 119 ? -3.821 0.628 -14.422 1.00 96.50 119 ILE A N 1
ATOM 908 C CA . ILE A 1 119 ? -4.870 -0.370 -14.181 1.00 96.50 119 ILE A CA 1
ATOM 909 C C . ILE A 1 119 ? -4.445 -1.208 -12.977 1.00 96.50 119 ILE A C 1
ATOM 911 O O . ILE A 1 119 ? -3.380 -1.829 -12.975 1.00 96.50 119 ILE A O 1
ATOM 915 N N . LEU A 1 120 ? -5.282 -1.248 -11.943 1.00 96.62 120 LEU A N 1
ATOM 916 C CA . LEU A 1 120 ? -4.981 -1.988 -10.726 1.00 96.62 120 LEU A CA 1
ATOM 917 C C . LEU A 1 120 ? -5.478 -3.425 -10.849 1.00 96.62 120 LEU A C 1
ATOM 919 O O . LEU A 1 120 ? -6.680 -3.686 -10.875 1.00 96.62 120 LEU A O 1
ATOM 923 N N . VAL A 1 121 ? -4.542 -4.368 -10.879 1.00 96.44 121 VAL A N 1
ATOM 924 C CA . VAL A 1 121 ? -4.843 -5.797 -11.000 1.00 96.44 121 VAL A CA 1
ATOM 925 C C . VAL A 1 121 ? -4.529 -6.493 -9.674 1.00 96.44 121 VAL A C 1
ATOM 927 O O . VAL A 1 121 ? -3.360 -6.756 -9.376 1.00 96.44 121 VAL A O 1
ATOM 930 N N . PRO A 1 122 ? -5.531 -6.778 -8.823 1.00 94.00 122 PRO A N 1
ATOM 931 C CA . PRO A 1 122 ? -5.285 -7.420 -7.545 1.00 94.00 122 PRO A CA 1
ATOM 932 C C . PRO A 1 122 ? -4.901 -8.888 -7.737 1.00 94.00 122 PRO A C 1
ATOM 934 O O . PRO A 1 122 ? -5.507 -9.630 -8.510 1.00 94.00 122 PRO A O 1
ATOM 937 N N . VAL A 1 123 ? -3.916 -9.342 -6.965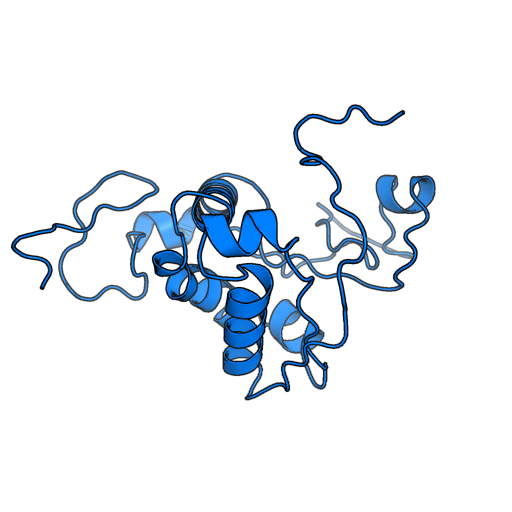 1.00 90.50 123 VAL A N 1
ATOM 938 C CA . VAL A 1 123 ? -3.517 -10.751 -6.976 1.00 90.50 123 VAL A CA 1
ATOM 939 C C . VAL A 1 123 ? -4.624 -11.605 -6.332 1.00 90.50 123 VAL A C 1
ATOM 941 O O . VAL A 1 123 ? -5.030 -11.328 -5.199 1.00 90.50 123 VAL A O 1
ATOM 944 N N . PRO A 1 124 ? -5.125 -12.657 -7.003 1.00 86.81 124 PRO A N 1
ATOM 945 C CA . PRO A 1 124 ? -6.188 -13.506 -6.478 1.00 86.81 124 PRO A CA 1
ATOM 946 C C . PRO A 1 124 ? -5.726 -14.386 -5.309 1.00 86.81 124 PRO A C 1
ATOM 948 O O . PRO A 1 124 ? -4.612 -14.931 -5.271 1.00 86.81 124 PRO A O 1
ATOM 951 N N . LEU A 1 125 ? -6.642 -14.598 -4.363 1.00 80.81 125 LEU A N 1
ATOM 952 C CA . LEU A 1 125 ? -6.522 -15.658 -3.367 1.00 80.81 125 LEU A CA 1
ATOM 953 C C . LEU A 1 125 ? -6.870 -17.018 -3.981 1.00 80.81 125 LEU A C 1
ATOM 955 O O . LEU A 1 125 ? -7.654 -17.120 -4.918 1.00 80.81 125 LEU A O 1
ATOM 959 N N . HIS A 1 126 ? -6.314 -18.085 -3.408 1.00 76.31 126 HIS A N 1
ATOM 960 C CA . HIS A 1 126 ? -6.765 -19.438 -3.727 1.00 76.31 126 HIS A CA 1
ATOM 961 C C . HIS A 1 126 ? -8.179 -19.659 -3.164 1.00 76.31 126 HIS A C 1
ATOM 963 O O . HIS A 1 126 ? -8.494 -19.138 -2.090 1.00 76.31 126 HIS A O 1
ATOM 969 N N . SER A 1 127 ? -9.006 -20.466 -3.835 1.00 68.00 127 SER A N 1
ATOM 970 C CA . SER A 1 127 ? -10.423 -20.682 -3.490 1.00 68.00 127 SER A CA 1
ATOM 971 C C . SER A 1 127 ? -10.644 -21.130 -2.037 1.00 68.00 127 SER A C 1
ATOM 973 O O . SER A 1 127 ? -11.581 -20.682 -1.379 1.00 68.00 127 SER A O 1
ATOM 975 N N . SER A 1 128 ? -9.749 -21.952 -1.479 1.00 72.56 128 SER A N 1
ATOM 976 C CA . SER A 1 128 ? -9.778 -22.342 -0.059 1.00 72.56 128 SER A CA 1
ATOM 977 C C . SER A 1 128 ? -9.577 -21.158 0.898 1.00 72.56 128 SER A C 1
ATOM 979 O O . SER A 1 128 ? -10.308 -21.032 1.877 1.00 72.56 128 SER A O 1
ATOM 981 N N . LYS A 1 129 ? -8.635 -20.251 0.598 1.00 73.00 129 LYS A N 1
ATOM 982 C CA . LYS A 1 129 ? -8.381 -19.038 1.397 1.00 73.00 129 LYS A CA 1
ATOM 983 C C . LYS A 1 129 ? -9.500 -18.014 1.243 1.00 73.00 129 LYS A C 1
ATOM 985 O O . LYS A 1 129 ? -9.827 -17.339 2.215 1.00 73.00 129 LYS A O 1
ATOM 990 N N . TRP A 1 130 ? -10.080 -17.915 0.046 1.00 77.38 130 TRP A N 1
ATOM 991 C CA . TRP A 1 130 ? -11.235 -17.058 -0.200 1.00 77.38 130 TRP A CA 1
ATOM 992 C C . TRP A 1 130 ? -12.436 -17.516 0.632 1.00 77.38 130 TRP A C 1
ATOM 994 O O . TRP A 1 130 ? -12.989 -16.707 1.362 1.00 77.38 130 TRP A O 1
ATOM 1004 N N . ARG A 1 131 ? -12.758 -18.819 0.637 1.00 73.38 131 ARG A N 1
ATOM 1005 C CA . ARG A 1 131 ? -13.837 -19.376 1.476 1.00 73.38 131 ARG A CA 1
ATOM 1006 C C . ARG A 1 131 ? -13.616 -19.155 2.975 1.00 73.38 131 ARG A C 1
ATOM 1008 O O . ARG A 1 131 ? -14.565 -18.841 3.675 1.00 73.38 131 ARG A O 1
ATOM 1015 N N . ALA A 1 132 ? -12.379 -19.276 3.459 1.00 75.56 132 ALA A N 1
ATOM 1016 C CA . ALA A 1 132 ? -12.070 -19.089 4.879 1.00 75.56 132 ALA A CA 1
ATOM 1017 C C . ALA A 1 132 ? -12.153 -17.626 5.349 1.00 75.56 132 ALA A C 1
ATOM 1019 O O . ALA A 1 132 ? -12.464 -17.376 6.506 1.00 75.56 132 ALA A O 1
ATOM 1020 N N . ARG A 1 133 ? -11.815 -16.661 4.482 1.00 76.56 133 ARG A N 1
ATOM 1021 C CA . ARG A 1 133 ? -11.748 -15.236 4.856 1.00 76.56 133 ARG A CA 1
ATOM 1022 C C . ARG A 1 133 ? -12.932 -14.412 4.351 1.00 76.56 133 ARG A C 1
ATOM 1024 O O . ARG A 1 133 ? -13.183 -13.351 4.900 1.00 76.56 133 ARG A O 1
ATOM 1031 N N . GLY A 1 134 ? -13.621 -14.854 3.299 1.00 80.12 134 GLY A N 1
ATOM 1032 C CA . GLY A 1 134 ? -14.772 -14.183 2.682 1.00 80.12 134 GLY A CA 1
ATOM 1033 C C . GLY A 1 134 ? -14.447 -12.968 1.800 1.00 80.12 134 GLY A C 1
ATOM 1034 O O . GLY A 1 134 ? -15.363 -12.337 1.286 1.00 80.12 134 GLY A O 1
ATOM 1035 N N . TYR A 1 135 ? -13.171 -12.595 1.631 1.00 82.44 135 TYR A N 1
ATOM 1036 C CA . TYR A 1 135 ? -12.752 -11.451 0.805 1.00 82.44 135 TYR A CA 1
ATOM 1037 C C . TYR A 1 135 ? -11.287 -11.556 0.349 1.00 82.44 135 TYR A C 1
ATOM 1039 O O . TYR A 1 135 ? -10.481 -12.251 0.975 1.00 82.44 135 TYR A O 1
ATOM 1047 N N . ASN A 1 136 ? -10.929 -10.824 -0.714 1.00 87.12 136 ASN A N 1
ATOM 1048 C CA . ASN A 1 136 ? -9.552 -10.674 -1.192 1.00 87.12 136 ASN A CA 1
ATOM 1049 C C . ASN A 1 136 ? -8.931 -9.360 -0.679 1.00 87.12 136 ASN A C 1
ATOM 1051 O O . ASN A 1 136 ? -9.335 -8.275 -1.090 1.00 87.12 136 ASN A O 1
ATOM 1055 N N . GLN A 1 137 ? -7.920 -9.449 0.197 1.00 86.69 137 GLN A N 1
ATOM 1056 C CA . GLN A 1 137 ? -7.223 -8.274 0.744 1.00 86.69 137 GLN A CA 1
ATOM 1057 C C . GLN A 1 137 ? -6.622 -7.399 -0.363 1.00 86.69 137 GLN A C 1
ATOM 1059 O O . GLN A 1 137 ? -6.733 -6.178 -0.298 1.00 86.69 137 GLN A O 1
ATOM 1064 N N . SER A 1 138 ? -6.011 -8.015 -1.379 1.00 90.25 138 SER A N 1
ATOM 1065 C CA . SER A 1 138 ? -5.393 -7.287 -2.489 1.00 90.25 138 SER A CA 1
ATOM 1066 C C . SER A 1 138 ? -6.428 -6.514 -3.299 1.00 90.25 138 SER A C 1
ATOM 1068 O O . SER A 1 138 ? -6.139 -5.408 -3.734 1.00 90.25 138 SER A O 1
ATOM 1070 N N . GLU A 1 139 ? -7.641 -7.048 -3.451 1.00 92.50 139 GLU A N 1
ATOM 1071 C CA . GLU A 1 139 ? -8.739 -6.348 -4.122 1.00 92.50 139 GLU A CA 1
ATOM 1072 C C . GLU A 1 139 ? -9.241 -5.160 -3.297 1.00 92.50 139 GLU A C 1
ATOM 1074 O O . GLU A 1 139 ? -9.425 -4.074 -3.840 1.00 92.50 139 GLU A O 1
ATOM 1079 N N . CYS A 1 140 ? -9.407 -5.323 -1.981 1.00 92.50 140 CYS A N 1
ATOM 1080 C CA . CYS A 1 140 ? -9.784 -4.211 -1.109 1.00 92.50 140 CYS A CA 1
ATOM 1081 C C . CYS A 1 140 ? -8.750 -3.076 -1.148 1.00 92.50 140 CYS A C 1
ATOM 1083 O O . CYS A 1 140 ? -9.121 -1.907 -1.230 1.00 92.50 140 CYS A O 1
ATOM 1085 N N . ILE A 1 141 ? -7.461 -3.423 -1.118 1.00 93.00 141 ILE A N 1
ATOM 1086 C CA . ILE A 1 141 ? -6.363 -2.458 -1.217 1.00 93.00 141 ILE A CA 1
ATOM 1087 C C . ILE A 1 141 ? -6.347 -1.802 -2.605 1.00 93.00 141 ILE A C 1
ATOM 1089 O O . ILE A 1 141 ? -6.247 -0.585 -2.687 1.00 93.00 141 ILE A O 1
ATOM 1093 N N . ALA A 1 142 ? -6.516 -2.568 -3.687 1.00 94.56 142 ALA A N 1
ATOM 1094 C CA . ALA A 1 142 ? -6.585 -2.020 -5.042 1.00 94.56 142 ALA A CA 1
ATOM 1095 C C . ALA A 1 142 ? -7.748 -1.028 -5.203 1.00 94.56 142 ALA A C 1
ATOM 1097 O O . ALA A 1 142 ? -7.564 0.049 -5.754 1.00 94.56 142 ALA A O 1
ATOM 1098 N N . ARG A 1 143 ? -8.934 -1.336 -4.666 1.00 94.56 143 ARG A N 1
ATOM 1099 C CA . ARG A 1 143 ? -10.074 -0.401 -4.676 1.00 94.56 143 ARG A CA 1
ATOM 1100 C C . ARG A 1 143 ? -9.784 0.871 -3.882 1.00 94.56 143 ARG A C 1
ATOM 1102 O O . ARG A 1 143 ? -10.111 1.955 -4.351 1.00 94.56 143 ARG A O 1
ATOM 1109 N N . CYS A 1 144 ? -9.136 0.737 -2.727 1.00 94.50 144 CYS A N 1
ATOM 1110 C CA . CYS A 1 144 ? -8.688 1.869 -1.920 1.00 94.50 144 CYS A CA 1
ATOM 1111 C C . CYS A 1 144 ? -7.713 2.769 -2.706 1.00 94.50 144 CYS A C 1
ATOM 1113 O O . CYS A 1 144 ? -7.932 3.970 -2.833 1.00 94.50 144 CYS A O 1
ATOM 1115 N N . TRP A 1 145 ? -6.693 2.181 -3.333 1.00 95.06 145 TRP A N 1
ATOM 1116 C CA . TRP A 1 145 ? -5.747 2.891 -4.202 1.00 95.06 145 TRP A CA 1
ATOM 1117 C C . TRP A 1 145 ? -6.419 3.571 -5.385 1.00 95.06 145 TRP A C 1
ATOM 1119 O O . TRP A 1 145 ? -6.112 4.725 -5.673 1.00 95.06 145 TRP A O 1
ATOM 1129 N N . GLY A 1 146 ? -7.373 2.895 -6.025 1.00 94.88 146 GLY A N 1
ATOM 1130 C CA . GLY A 1 146 ? -8.124 3.473 -7.129 1.00 94.88 146 GLY A CA 1
ATOM 1131 C C . GLY A 1 146 ? -8.893 4.721 -6.715 1.00 94.88 146 GLY A C 1
ATOM 1132 O O . GLY A 1 146 ? -8.859 5.707 -7.442 1.00 94.88 146 GLY A O 1
ATOM 1133 N N . GLN A 1 147 ? -9.509 4.730 -5.530 1.00 93.62 147 GLN A N 1
ATOM 1134 C CA . GLN A 1 147 ? -10.203 5.911 -5.004 1.00 93.62 147 GLN A CA 1
ATOM 1135 C C . GLN A 1 147 ? -9.245 7.081 -4.747 1.00 93.62 147 GLN A C 1
ATOM 1137 O O . GLN A 1 147 ? -9.525 8.203 -5.162 1.00 93.62 147 GLN A O 1
ATOM 1142 N N . ILE A 1 148 ? -8.096 6.818 -4.122 1.00 91.56 148 ILE A N 1
ATOM 1143 C CA . ILE A 1 148 ? -7.110 7.854 -3.769 1.00 91.56 148 ILE A CA 1
ATOM 1144 C C . ILE A 1 148 ? -6.463 8.476 -5.009 1.00 91.56 148 ILE A C 1
ATOM 1146 O O . ILE A 1 148 ? -6.150 9.665 -5.019 1.00 91.56 148 ILE A O 1
ATOM 1150 N N . ALA A 1 149 ? -6.264 7.682 -6.059 1.00 90.62 149 ALA A N 1
ATOM 1151 C CA . ALA A 1 149 ? -5.624 8.110 -7.297 1.00 90.62 149 ALA A CA 1
ATOM 1152 C C . ALA A 1 149 ? -6.620 8.599 -8.371 1.00 90.62 149 ALA A C 1
ATOM 1154 O O . ALA A 1 149 ? -6.282 8.625 -9.551 1.00 90.62 149 ALA A O 1
ATOM 1155 N N . GLY A 1 150 ? -7.835 9.005 -7.982 1.00 88.19 150 GLY A N 1
ATOM 1156 C CA . GLY A 1 150 ? -8.782 9.665 -8.891 1.00 88.19 150 GLY A CA 1
ATOM 1157 C C . GLY A 1 150 ? -9.697 8.726 -9.683 1.00 88.19 150 GLY A C 1
ATOM 1158 O O . GLY A 1 150 ? -10.151 9.085 -10.763 1.00 88.19 150 GLY A O 1
ATOM 1159 N N . GLY A 1 151 ? -9.991 7.537 -9.155 1.00 90.81 151 GLY A N 1
ATOM 1160 C CA . GLY A 1 151 ? -10.941 6.592 -9.749 1.00 90.81 151 GLY A CA 1
ATOM 1161 C C . GLY A 1 151 ? -10.316 5.579 -10.709 1.00 90.81 151 GLY A C 1
ATOM 1162 O O . GLY A 1 151 ? -10.937 5.233 -11.712 1.00 90.81 151 GLY A O 1
ATOM 1163 N N . LEU A 1 152 ? -9.106 5.088 -10.418 1.00 94.81 152 LEU A N 1
ATOM 1164 C CA . LEU A 1 152 ? -8.452 4.090 -11.274 1.00 94.81 152 LEU A CA 1
ATOM 1165 C C . LEU A 1 152 ? -9.290 2.817 -11.414 1.00 94.81 152 LEU A C 1
ATOM 1167 O O . LEU A 1 152 ? -9.928 2.345 -10.464 1.00 94.81 152 LEU A O 1
ATOM 1171 N N . ARG A 1 153 ? -9.224 2.217 -12.605 1.00 95.69 153 ARG A N 1
ATOM 1172 C CA . ARG A 1 153 ? -9.901 0.956 -12.895 1.00 95.69 153 ARG A CA 1
ATOM 1173 C C . ARG A 1 153 ? -9.238 -0.182 -12.123 1.00 95.69 153 ARG A C 1
ATOM 1175 O O . ARG A 1 153 ? -8.018 -0.338 -12.143 1.00 95.69 153 ARG A O 1
ATOM 1182 N N . VAL A 1 154 ? -10.064 -1.002 -11.478 1.00 96.06 154 VAL A N 1
ATOM 1183 C CA . VAL A 1 154 ? -9.638 -2.243 -10.822 1.00 96.06 154 VAL A CA 1
ATOM 1184 C C . VAL A 1 154 ? -10.152 -3.424 -11.636 1.00 96.06 154 VAL A C 1
ATOM 1186 O O . VAL A 1 154 ? -11.362 -3.552 -11.823 1.00 96.06 154 VAL A O 1
ATOM 1189 N N . GLU A 1 155 ? -9.252 -4.285 -12.109 1.00 95.56 155 GLU A N 1
ATOM 1190 C CA . GLU A 1 155 ? -9.590 -5.410 -12.987 1.00 95.56 155 GLU A CA 1
ATOM 1191 C C . GLU A 1 155 ? -9.065 -6.744 -12.462 1.00 95.56 155 GLU A C 1
ATOM 1193 O O . GLU A 1 155 ? -7.876 -6.912 -12.205 1.00 95.56 155 GLU A O 1
ATOM 1198 N N . ASN A 1 156 ? -9.941 -7.743 -12.378 1.00 91.62 156 ASN A N 1
ATOM 1199 C CA . ASN A 1 156 ? -9.571 -9.100 -11.984 1.00 91.62 156 ASN A CA 1
ATOM 1200 C C . ASN A 1 156 ? -9.065 -9.898 -13.200 1.00 91.62 156 ASN A C 1
ATOM 1202 O O . ASN A 1 156 ? -9.751 -10.786 -13.694 1.00 91.62 156 ASN A O 1
ATOM 1206 N N . LEU A 1 157 ? -7.864 -9.568 -13.688 1.00 91.94 157 LEU A N 1
ATOM 1207 C CA . LEU A 1 157 ? -7.261 -10.200 -14.878 1.00 91.94 157 LEU A CA 1
ATOM 1208 C C . LEU A 1 157 ? -6.489 -11.492 -14.576 1.00 91.94 157 LEU A C 1
ATOM 1210 O O . LEU A 1 157 ? -6.080 -12.212 -15.484 1.00 91.94 157 LEU A O 1
ATOM 1214 N N . LEU A 1 158 ? -6.254 -11.784 -13.298 1.00 90.31 158 LEU A N 1
ATOM 1215 C CA . LEU A 1 158 ? -5.446 -12.916 -12.862 1.00 90.31 158 LEU A CA 1
ATOM 1216 C C . LEU A 1 158 ? -6.330 -14.022 -12.292 1.00 90.31 158 LEU A C 1
ATOM 1218 O O . LEU A 1 158 ? -7.233 -13.768 -11.497 1.00 90.31 158 LEU A O 1
ATOM 1222 N N . THR A 1 159 ? -5.992 -15.271 -12.614 1.00 84.50 159 THR A N 1
ATOM 1223 C CA . THR A 1 159 ? -6.598 -16.459 -12.001 1.00 84.50 159 THR A CA 1
ATOM 1224 C C . THR A 1 159 ? -5.530 -17.271 -11.283 1.00 84.50 159 THR A C 1
ATOM 1226 O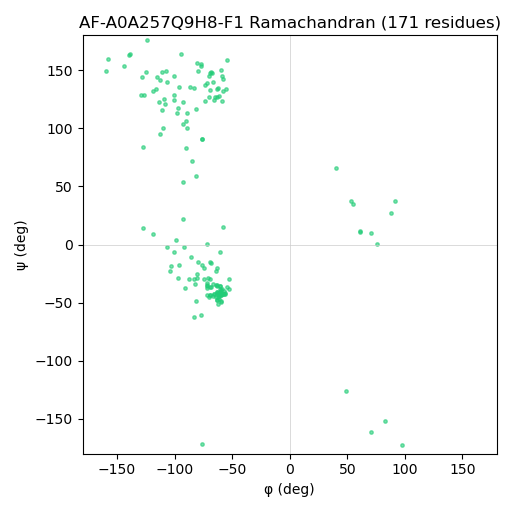 O . THR A 1 159 ? -4.467 -17.553 -11.835 1.00 84.50 159 THR A O 1
ATOM 1229 N N . ARG A 1 160 ? -5.799 -17.676 -10.036 1.00 83.19 160 ARG A N 1
ATOM 1230 C CA . ARG A 1 160 ? -4.883 -18.537 -9.280 1.00 83.19 160 ARG A CA 1
ATOM 1231 C C . ARG A 1 160 ? -5.192 -20.006 -9.542 1.00 83.19 160 ARG A C 1
ATOM 1233 O O . ARG A 1 160 ? -6.090 -20.562 -8.922 1.00 83.19 160 ARG A O 1
ATOM 1240 N N . SER A 1 161 ? -4.411 -20.632 -10.417 1.00 78.62 161 SER A N 1
ATOM 1241 C CA . SER A 1 161 ? -4.587 -22.039 -10.805 1.00 78.62 161 SER A CA 1
ATOM 1242 C C . SER A 1 161 ? -4.012 -23.049 -9.805 1.00 78.62 161 SER A C 1
ATOM 1244 O O . SER A 1 161 ? -4.483 -24.180 -9.744 1.00 78.62 161 SER A O 1
ATOM 1246 N N . LYS A 1 162 ? -3.012 -22.666 -8.996 1.00 75.56 162 LYS A N 1
ATOM 1247 C CA . LYS A 1 162 ? -2.354 -23.562 -8.027 1.00 75.56 162 LYS A CA 1
ATOM 1248 C C . LYS A 1 162 ? -2.569 -23.126 -6.576 1.00 75.56 162 LYS A C 1
ATOM 1250 O O . LYS A 1 162 ? -2.351 -21.964 -6.209 1.00 75.56 162 LYS A O 1
ATOM 1255 N N . SER A 1 163 ? -2.921 -24.092 -5.726 1.00 67.12 163 SER A N 1
ATOM 1256 C CA . SER A 1 163 ? -2.881 -23.944 -4.269 1.00 67.12 163 SER A CA 1
ATOM 1257 C C . SER A 1 163 ? -1.437 -24.040 -3.790 1.00 67.12 163 SER A C 1
ATOM 1259 O O . SER A 1 163 ? -0.941 -25.126 -3.512 1.00 67.12 163 SER A O 1
ATOM 1261 N N . THR A 1 164 ? -0.739 -22.911 -3.698 1.00 66.50 164 THR A N 1
ATOM 1262 C CA . THR A 1 164 ? 0.555 -22.879 -3.009 1.00 66.50 164 THR A CA 1
ATOM 1263 C C . THR A 1 164 ? 0.346 -22.646 -1.514 1.00 66.50 164 THR A C 1
ATOM 1265 O O . THR A 1 164 ? -0.470 -21.806 -1.097 1.00 66.50 164 THR A O 1
ATOM 1268 N N . SER A 1 165 ? 1.075 -23.413 -0.700 1.00 58.38 165 SER A N 1
ATOM 1269 C CA . SER A 1 165 ? 1.179 -23.209 0.744 1.00 58.38 165 SER A CA 1
ATOM 1270 C C . SER A 1 165 ? 1.640 -21.777 1.047 1.00 58.38 165 SER A C 1
ATOM 1272 O O . SER A 1 165 ? 2.133 -21.043 0.185 1.00 58.38 165 SER A O 1
ATOM 1274 N N . SER A 1 166 ? 1.374 -21.302 2.265 1.00 58.59 166 SER A N 1
ATOM 1275 C CA . SER A 1 166 ? 1.795 -19.957 2.657 1.00 58.59 166 SER A CA 1
ATOM 1276 C C . SER A 1 166 ? 3.317 -19.826 2.544 1.00 58.59 166 SER A C 1
ATOM 1278 O O . SER A 1 166 ? 4.035 -20.549 3.224 1.00 58.59 166 SER A O 1
ATOM 1280 N N . GLN A 1 167 ? 3.802 -18.848 1.773 1.00 58.03 167 GLN A N 1
ATOM 1281 C CA . GLN A 1 167 ? 5.234 -18.514 1.689 1.00 58.03 167 GLN A CA 1
ATOM 1282 C C . GLN A 1 167 ? 5.845 -18.079 3.035 1.00 58.03 167 GLN A C 1
ATOM 1284 O O . GLN A 1 167 ? 7.048 -17.895 3.125 1.00 58.03 167 GLN A O 1
ATOM 1289 N N . THR A 1 168 ? 5.049 -17.918 4.100 1.00 47.91 168 THR A N 1
ATOM 1290 C CA . THR A 1 168 ? 5.560 -17.606 5.446 1.00 47.91 168 THR A CA 1
ATOM 1291 C C . THR A 1 168 ? 6.334 -18.752 6.098 1.00 47.91 168 THR A C 1
ATOM 1293 O O . THR A 1 168 ? 6.986 -18.501 7.102 1.00 47.91 168 THR A O 1
ATOM 1296 N N . GLY A 1 169 ? 6.232 -19.982 5.579 1.00 43.81 169 GLY A N 1
ATOM 1297 C CA . GLY A 1 169 ? 6.953 -21.154 6.092 1.00 43.81 169 GLY A CA 1
ATOM 1298 C C . GLY A 1 169 ? 7.907 -21.799 5.087 1.00 43.81 169 GLY A C 1
ATOM 1299 O O . GLY A 1 169 ? 8.381 -22.894 5.350 1.00 43.81 169 GLY A O 1
ATOM 1300 N N . LEU A 1 170 ? 8.148 -21.166 3.934 1.00 43.28 170 LEU A N 1
ATOM 1301 C CA . LEU A 1 170 ? 9.091 -21.677 2.941 1.00 43.28 170 LEU A CA 1
ATOM 1302 C C . LEU A 1 170 ? 10.430 -20.965 3.134 1.00 43.28 170 LEU A C 1
ATOM 1304 O O . LEU A 1 170 ? 10.507 -19.739 3.009 1.00 43.28 170 LEU A O 1
ATOM 1308 N N . SER A 1 171 ? 11.465 -21.734 3.468 1.00 45.12 171 SER A N 1
ATOM 1309 C CA . SER A 1 171 ? 12.853 -21.319 3.283 1.00 45.12 171 SER A CA 1
ATOM 1310 C C . SER A 1 171 ? 13.098 -21.045 1.798 1.00 45.12 171 SER A C 1
ATOM 1312 O O . SER A 1 171 ? 12.429 -21.597 0.924 1.00 45.12 171 SER A O 1
ATOM 1314 N N . ARG A 1 172 ? 14.022 -20.123 1.520 1.00 48.81 172 ARG A N 1
ATOM 1315 C CA . ARG A 1 172 ? 14.511 -19.874 0.164 1.00 48.81 172 ARG A CA 1
ATOM 1316 C C . ARG A 1 172 ? 15.464 -21.007 -0.203 1.00 48.81 172 ARG A C 1
ATOM 1318 O O . ARG A 1 172 ? 16.646 -20.910 0.102 1.00 48.81 172 ARG A O 1
ATOM 1325 N N . GLU A 1 173 ? 14.916 -22.050 -0.801 1.00 35.84 173 GLU A N 1
ATOM 1326 C CA . GLU A 1 173 ? 15.642 -23.054 -1.582 1.00 35.84 173 GLU A CA 1
ATOM 1327 C C . GLU A 1 173 ? 15.050 -23.089 -2.991 1.00 35.84 173 GLU A C 1
ATOM 1329 O O . GLU A 1 173 ? 13.806 -22.948 -3.112 1.00 35.84 173 GLU A O 1
#

Foldseek 3Di:
DCPVPFAAALQPRDTDPDDDLAQRHDPVCLVPFWDFLQDQAAFAAQHHDDDDDDDHRHDPVCVVVVDPDRGDHDGTDCDGVVVVLVVLLVDDLNLSSLSVVLSSCLPHPPNLVVCAPDEQAFDDDDPVVCVVNVDRSSQSNSCSSCVSNPNHHYDPPDDDPDDDDPPVPDDDD

Sequence (173 aa):
MDIIFPRFCLGCQAHLKGSTSWRYFCESCAQDGFVCIEGPACDHCGAPFYGDVQGARTCPKCIELAPAFSQGKALLEFRGLGRALVHGLKYREGRFLLPDIARCAEQSSAFKAFLKDAILVPVPLHSSKWRARGYNQSECIARCWGQIAGGLRVENLLTRSKSTSSQTGLSRE

Secondary structure (DSSP, 8-state):
--SSS--B-TTT-PBPPS--SSSSS-HHHHHHH--B--S-B-TTT-PBP-S---S----HHHHHH--SSS----SB-SSHHHHHHHHHHHSTTGGGGHHHHHHHHHH-HHHHHHHTT--B-PPPPPHHHHHHHSS-HHHHHHHHHHHHTTS--B-------S-PPPGGG----

pLDDT: mean 85.13, std 12.04, range [35.84, 96.62]

Mean predicted aligned error: 7.02 Å